Protein AF-A0A8T2R765-F1 (afdb_monomer_lite)

Secondary structure (DSSP, 8-state):
-EE--B-TTS-BSSTT-EE--TT--HHHHHHHHHHH-TTS-GGG----PPPPTT--

pLDDT: mean 87.01, std 10.28, range [44.22, 94.0]

Organism: Ceratopteris richardii (NCBI:txid49495)

Radius of gyration: 11.74 Å; chains: 1; bounding box: 21×32×23 Å

Sequence (56 aa):
MLVTVTSRNGKEVVKGGIQLSENATVKDLKASIHKRTGKLYPERQRLSLPLVSGQT

Foldseek 3Di:
DFAFDADPVRHTLDPRGDDDDPPDDLQNVLVSSCVRPVVRHSVNDDDDDDDDPPDD

InterPro domains:
  IPR029071 Ubiquitin-like domain superfamily [SSF54236] (1-46)

Structure (mmCIF, N/CA/C/O backbone):
data_AF-A0A8T2R765-F1
#
_entry.id   AF-A0A8T2R765-F1
#
loop_
_atom_site.group_PDB
_atom_site.id
_atom_site.type_symbol
_atom_site.label_atom_id
_atom_site.label_alt_id
_atom_site.label_comp_id
_atom_site.label_asym_id
_atom_site.label_entity_id
_atom_site.label_seq_id
_atom_site.pdbx_PDB_ins_code
_atom_site.Cartn_x
_atom_site.Cartn_y
_atom_site.Cartn_z
_atom_site.occupancy
_atom_site.B_iso_or_equiv
_atom_site.auth_seq_id
_atom_site.auth_comp_id
_atom_site.auth_asym_id
_atom_site.auth_atom_id
_atom_site.pdbx_PDB_model_num
ATOM 1 N N . MET A 1 1 ? -2.583 6.377 13.771 1.00 90.25 1 MET A N 1
ATOM 2 C CA . MET A 1 1 ? -2.473 4.905 13.694 1.00 90.25 1 MET A CA 1
ATOM 3 C C . MET A 1 1 ? -1.310 4.487 12.792 1.00 90.25 1 MET A C 1
ATOM 5 O O . MET A 1 1 ? -1.132 5.079 11.731 1.00 90.25 1 MET A O 1
ATOM 9 N N . LEU A 1 2 ? -0.513 3.492 13.202 1.00 90.19 2 LEU A N 1
ATOM 10 C CA . LEU A 1 2 ? 0.537 2.890 12.368 1.00 90.19 2 LEU A CA 1
ATOM 11 C C . LEU A 1 2 ? -0.025 1.661 11.642 1.00 90.19 2 LEU A C 1
ATOM 13 O O . LEU A 1 2 ? -0.528 0.747 12.289 1.00 90.19 2 LEU A O 1
ATOM 17 N N . VAL A 1 3 ? 0.055 1.644 10.312 1.00 89.81 3 VAL A N 1
ATOM 18 C CA . VAL A 1 3 ? -0.467 0.557 9.474 1.00 89.81 3 VAL A CA 1
ATOM 19 C C . VAL A 1 3 ? 0.681 -0.124 8.743 1.00 89.81 3 VAL A C 1
ATOM 21 O O . VAL A 1 3 ? 1.378 0.497 7.937 1.00 89.81 3 VAL A O 1
ATOM 24 N N . THR A 1 4 ? 0.863 -1.418 8.986 1.00 91.06 4 THR A N 1
ATOM 25 C CA . THR A 1 4 ? 1.852 -2.229 8.270 1.00 91.06 4 THR A CA 1
ATOM 26 C C . THR A 1 4 ? 1.245 -2.756 6.977 1.00 91.06 4 THR A C 1
ATOM 28 O O . THR A 1 4 ? 0.171 -3.352 6.982 1.00 91.06 4 THR A O 1
ATOM 31 N N . VAL A 1 5 ? 1.936 -2.540 5.857 1.00 90.12 5 VAL A N 1
ATOM 32 C CA . VAL A 1 5 ? 1.493 -3.004 4.537 1.00 90.12 5 VAL A CA 1
ATOM 33 C C . VAL A 1 5 ? 2.456 -4.072 4.045 1.00 90.12 5 VAL A C 1
ATOM 35 O O . VAL A 1 5 ? 3.618 -3.790 3.739 1.00 90.12 5 VAL A O 1
ATOM 38 N N . THR A 1 6 ? 1.957 -5.297 3.944 1.00 90.69 6 THR A N 1
ATOM 39 C CA . THR A 1 6 ? 2.679 -6.439 3.387 1.00 90.69 6 THR A CA 1
ATOM 40 C C . THR A 1 6 ? 2.146 -6.780 2.001 1.00 90.69 6 THR A C 1
ATOM 42 O O . THR A 1 6 ? 0.982 -6.566 1.665 1.00 90.69 6 THR A O 1
ATOM 45 N N . SER A 1 7 ? 3.036 -7.275 1.152 1.00 88.56 7 SER A N 1
ATOM 46 C CA . SER A 1 7 ? 2.686 -7.841 -0.141 1.00 88.56 7 SER A CA 1
ATOM 47 C C . SER A 1 7 ? 2.143 -9.255 0.053 1.00 88.56 7 SER A C 1
ATOM 49 O O . SER A 1 7 ? 2.349 -9.883 1.091 1.00 88.56 7 SER A O 1
ATOM 51 N N . ARG A 1 8 ? 1.506 -9.807 -0.983 1.00 86.62 8 ARG A N 1
ATOM 52 C CA . ARG A 1 8 ? 0.977 -11.182 -0.979 1.00 86.62 8 ARG A CA 1
ATOM 53 C C . ARG A 1 8 ? 2.037 -12.237 -0.632 1.00 86.62 8 ARG A C 1
ATOM 55 O O . ARG A 1 8 ? 1.701 -13.288 -0.111 1.00 86.62 8 ARG A O 1
ATOM 62 N N . ASN A 1 9 ? 3.308 -11.962 -0.918 1.00 83.56 9 ASN A N 1
ATOM 63 C CA . ASN A 1 9 ? 4.435 -12.841 -0.596 1.00 83.56 9 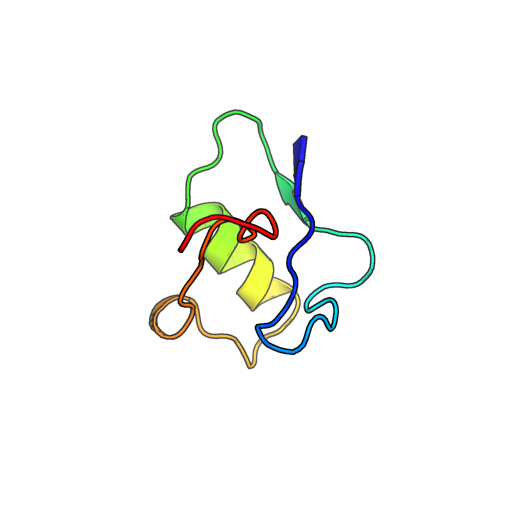ASN A CA 1
ATOM 64 C C . ASN A 1 9 ? 5.032 -12.599 0.805 1.00 83.56 9 ASN A C 1
ATOM 66 O O . ASN A 1 9 ? 6.148 -13.037 1.068 1.00 83.56 9 ASN A O 1
ATOM 70 N N . GLY A 1 10 ? 4.346 -11.846 1.669 1.00 83.25 10 GLY A N 1
ATOM 71 C CA . GLY A 1 10 ? 4.778 -11.556 3.036 1.00 83.25 10 GLY A CA 1
ATOM 72 C C . GLY A 1 10 ? 5.855 -10.476 3.160 1.00 83.25 10 GLY A C 1
ATOM 73 O O . GLY A 1 10 ? 6.201 -10.097 4.274 1.00 83.25 10 GLY A O 1
ATOM 74 N N . LYS A 1 11 ? 6.377 -9.933 2.051 1.00 87.56 11 LYS A N 1
ATOM 75 C CA . LYS A 1 11 ? 7.373 -8.853 2.107 1.00 87.56 11 LYS A CA 1
ATOM 76 C C . LYS A 1 11 ? 6.714 -7.526 2.455 1.00 87.56 11 LYS A C 1
ATOM 78 O O . LYS A 1 11 ? 5.715 -7.157 1.839 1.00 87.56 11 LYS A O 1
ATOM 83 N N . GLU A 1 12 ? 7.304 -6.776 3.377 1.00 89.31 12 GLU A N 1
ATOM 84 C CA . GLU A 1 12 ? 6.879 -5.404 3.645 1.00 89.31 12 GLU A CA 1
ATOM 85 C C . GLU A 1 12 ? 7.043 -4.536 2.395 1.00 89.31 12 GLU A C 1
ATOM 87 O O . GLU A 1 12 ? 8.122 -4.445 1.806 1.00 89.31 12 GLU A O 1
ATOM 92 N N . VAL A 1 13 ? 5.951 -3.889 1.993 1.00 86.88 13 VAL A N 1
ATOM 93 C CA . VAL A 1 13 ? 5.936 -2.965 0.853 1.00 86.88 13 VAL A CA 1
ATOM 94 C C . VAL A 1 13 ? 6.580 -1.641 1.241 1.00 86.88 13 VAL A C 1
ATOM 96 O O . VAL A 1 13 ? 7.251 -0.997 0.438 1.00 86.88 13 VAL A O 1
ATOM 99 N N . VAL A 1 14 ? 6.378 -1.238 2.493 1.00 87.50 14 VAL A N 1
ATOM 100 C CA . VAL A 1 14 ? 6.856 0.022 3.039 1.00 87.50 14 VAL A CA 1
ATOM 101 C C . VAL A 1 14 ? 7.518 -0.261 4.378 1.00 87.50 14 VAL A C 1
ATOM 103 O O . VAL A 1 14 ? 6.828 -0.513 5.364 1.00 87.50 14 VAL A O 1
ATOM 106 N N . LYS A 1 15 ? 8.855 -0.210 4.402 1.00 85.75 15 LYS A N 1
ATOM 107 C CA . LYS A 1 15 ? 9.642 -0.435 5.620 1.00 85.75 15 LYS A CA 1
ATOM 108 C C . LYS A 1 15 ? 9.205 0.535 6.718 1.00 85.75 15 LYS A C 1
ATOM 110 O O . LYS A 1 15 ? 9.204 1.746 6.496 1.00 85.75 15 LYS A O 1
ATOM 115 N N . GLY A 1 16 ? 8.845 -0.007 7.880 1.00 85.38 16 GLY A N 1
ATOM 116 C CA . GLY A 1 16 ? 8.448 0.781 9.049 1.00 85.38 16 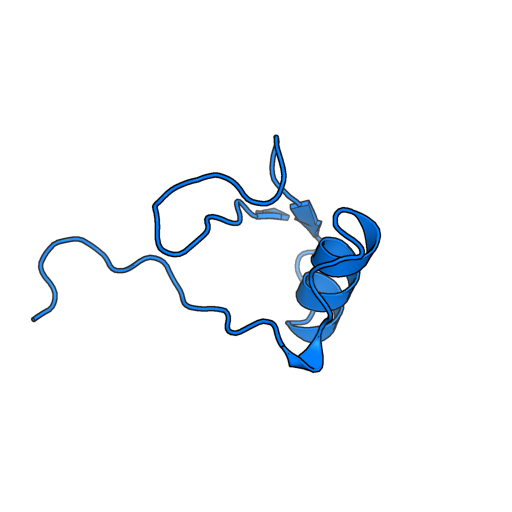GLY A CA 1
ATOM 117 C C . GLY A 1 16 ? 6.989 1.245 9.053 1.00 85.38 16 GLY A C 1
ATOM 118 O O . GLY A 1 16 ? 6.628 2.052 9.902 1.00 85.38 16 GLY A O 1
ATOM 119 N N . GLY A 1 17 ? 6.14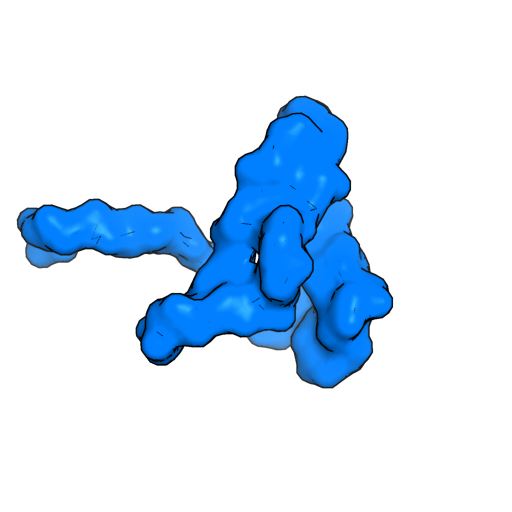8 0.747 8.137 1.00 88.25 17 GLY A N 1
ATOM 120 C CA . GLY A 1 17 ? 4.705 1.009 8.140 1.00 88.25 17 GLY A CA 1
ATOM 121 C C . GLY A 1 17 ? 4.323 2.454 7.798 1.00 88.25 17 GLY A C 1
ATOM 122 O O . GLY A 1 17 ? 5.153 3.359 7.751 1.00 88.25 17 GLY A O 1
ATOM 123 N N . ILE A 1 18 ? 3.050 2.690 7.491 1.00 91.31 18 ILE A N 1
ATOM 124 C CA . ILE A 1 18 ? 2.507 4.000 7.109 1.00 91.31 18 ILE A CA 1
ATOM 125 C C . ILE A 1 18 ? 1.772 4.598 8.301 1.00 91.31 18 ILE A C 1
ATOM 127 O O . ILE A 1 18 ? 0.873 3.978 8.865 1.00 91.31 18 ILE A O 1
ATOM 131 N N . GLN A 1 19 ? 2.139 5.824 8.663 1.00 91.69 19 GLN A N 1
ATOM 132 C CA . GLN A 1 19 ? 1.441 6.578 9.692 1.00 91.69 19 GLN A CA 1
ATOM 133 C C . GLN A 1 19 ? 0.250 7.304 9.068 1.00 91.69 19 GLN A C 1
ATOM 135 O O . GLN A 1 19 ? 0.418 8.126 8.168 1.00 91.69 19 GLN A O 1
ATOM 140 N N . LEU A 1 20 ? -0.947 6.964 9.535 1.00 90.88 20 LEU A N 1
ATOM 141 C CA . LEU A 1 20 ? -2.220 7.515 9.081 1.00 90.88 20 LEU A CA 1
ATOM 142 C C . LEU A 1 20 ? -2.968 8.156 10.249 1.00 90.88 20 LEU A C 1
ATOM 144 O O . LEU A 1 20 ? -2.805 7.754 11.405 1.00 90.88 20 LEU A O 1
ATOM 148 N N . SER A 1 21 ? -3.793 9.153 9.937 1.00 91.25 21 SER A N 1
ATOM 149 C CA . SER A 1 21 ? -4.780 9.677 10.884 1.00 91.25 21 SER A CA 1
ATOM 150 C C . SER A 1 21 ? -5.865 8.627 11.142 1.00 91.25 21 SER A C 1
ATOM 152 O O . SER A 1 21 ? -6.105 7.770 10.295 1.00 91.25 21 SER A O 1
ATOM 154 N N . GLU A 1 22 ? -6.524 8.680 12.295 1.00 87.94 22 GLU A N 1
ATOM 155 C CA . GLU A 1 22 ? -7.583 7.724 12.663 1.00 87.94 22 GLU A CA 1
ATOM 156 C C . GLU A 1 22 ? -8.807 7.823 11.742 1.00 87.94 22 GLU A C 1
ATOM 158 O O . GLU A 1 22 ? -9.457 6.821 11.470 1.00 87.94 22 GLU A O 1
ATOM 163 N N . ASN A 1 23 ? -9.044 9.006 11.171 1.00 90.62 23 ASN A N 1
ATOM 164 C CA . ASN A 1 23 ? -10.121 9.262 10.210 1.00 90.62 23 ASN A CA 1
ATOM 165 C C . ASN A 1 23 ? -9.663 9.157 8.745 1.00 90.62 23 ASN A C 1
ATOM 167 O O . ASN A 1 23 ? -10.352 9.634 7.843 1.00 90.62 23 ASN A O 1
ATOM 171 N N . ALA A 1 24 ? -8.473 8.608 8.488 1.00 91.38 24 ALA A N 1
ATOM 172 C CA . ALA A 1 24 ? -7.962 8.490 7.129 1.00 91.38 24 ALA A CA 1
ATOM 173 C C . ALA A 1 24 ? -8.750 7.445 6.331 1.00 91.38 24 ALA A C 1
ATOM 175 O O . ALA A 1 24 ? -9.085 6.369 6.828 1.00 91.38 24 ALA A O 1
ATOM 176 N N . THR A 1 25 ? -9.010 7.742 5.061 1.00 92.81 25 THR A N 1
ATOM 177 C CA . THR A 1 25 ? -9.756 6.835 4.189 1.00 92.81 25 THR A CA 1
ATOM 178 C C . THR A 1 25 ? -8.829 5.842 3.489 1.00 92.81 25 THR A C 1
ATOM 180 O O . THR A 1 25 ? -7.609 6.010 3.410 1.00 92.81 25 THR A O 1
ATOM 183 N N . VAL A 1 26 ? -9.417 4.815 2.868 1.00 91.56 26 VAL A N 1
ATOM 184 C CA . VAL A 1 26 ? -8.677 3.882 2.000 1.00 91.56 26 VAL A CA 1
ATOM 185 C C . VAL A 1 26 ? -7.978 4.620 0.846 1.00 91.56 26 VAL A C 1
ATOM 187 O O . VAL A 1 26 ? -6.912 4.198 0.398 1.00 91.56 26 VAL A O 1
ATOM 190 N N . LYS A 1 27 ? -8.539 5.743 0.376 1.00 93.19 27 LYS A N 1
ATOM 191 C CA . LYS A 1 27 ? -7.928 6.573 -0.670 1.00 93.19 27 LYS A CA 1
ATOM 192 C C . LYS A 1 27 ? -6.622 7.205 -0.184 1.00 93.19 27 LYS A C 1
ATOM 194 O O . LYS A 1 27 ? -5.635 7.171 -0.918 1.00 93.19 27 LYS A O 1
ATOM 199 N N . ASP A 1 28 ? -6.604 7.704 1.050 1.00 92.50 28 ASP A N 1
ATOM 200 C CA . ASP A 1 28 ? -5.412 8.287 1.673 1.00 92.50 28 ASP A CA 1
ATOM 201 C C . ASP A 1 28 ? -4.320 7.235 1.855 1.00 92.50 28 ASP A C 1
ATOM 203 O O . ASP A 1 28 ? -3.183 7.459 1.449 1.00 92.50 28 ASP A O 1
ATOM 207 N N . LEU A 1 29 ? -4.673 6.040 2.345 1.00 92.31 29 LEU A N 1
ATOM 208 C CA . LEU A 1 29 ? -3.734 4.919 2.455 1.00 92.31 29 LEU A CA 1
ATOM 209 C C . LEU A 1 29 ? -3.109 4.573 1.095 1.00 92.31 29 LEU A C 1
ATOM 211 O O . LEU A 1 29 ? -1.885 4.468 0.981 1.00 92.31 29 LEU A O 1
ATOM 215 N N . LYS A 1 30 ? -3.928 4.446 0.044 1.00 93.75 30 LYS A N 1
ATOM 216 C CA . LYS A 1 30 ? -3.434 4.152 -1.309 1.00 93.75 30 LYS A CA 1
ATOM 217 C C . LYS A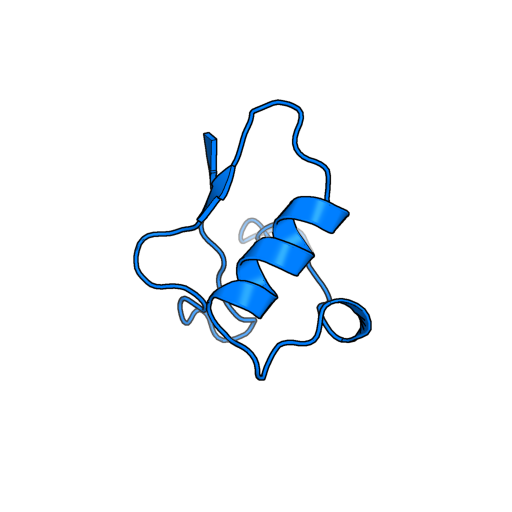 1 30 ? -2.504 5.244 -1.841 1.00 93.75 30 LYS A C 1
ATOM 219 O O . LYS A 1 30 ? -1.475 4.935 -2.452 1.00 93.75 30 LYS A O 1
ATOM 224 N N . ALA A 1 31 ? -2.837 6.509 -1.592 1.00 93.44 31 ALA A N 1
ATOM 225 C CA . ALA A 1 31 ? -2.004 7.648 -1.959 1.00 93.44 31 ALA A CA 1
ATOM 226 C C . ALA A 1 31 ? -0.676 7.656 -1.183 1.00 93.44 31 ALA A C 1
ATOM 228 O O . ALA A 1 31 ? 0.379 7.868 -1.781 1.00 93.44 31 ALA A O 1
ATOM 229 N N . SER A 1 32 ? -0.692 7.355 0.118 1.00 92.75 32 SER A N 1
ATOM 230 C CA . SER A 1 32 ? 0.513 7.241 0.945 1.00 92.75 32 SER A CA 1
ATOM 231 C C . SER A 1 32 ? 1.435 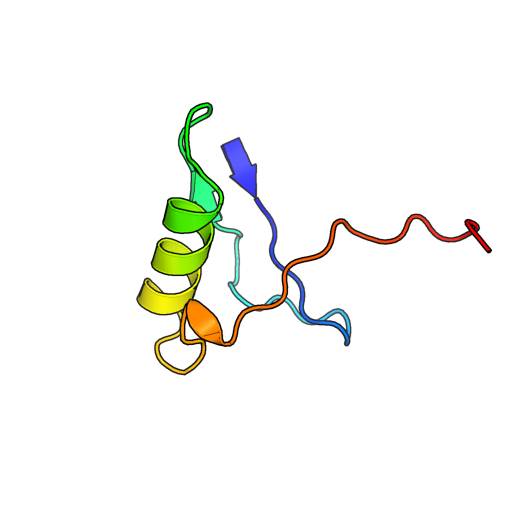6.106 0.489 1.00 92.75 32 SER A C 1
ATOM 233 O O . SER A 1 32 ? 2.653 6.293 0.455 1.00 92.75 32 SER A O 1
ATOM 235 N N . ILE A 1 33 ? 0.877 4.955 0.088 1.00 92.44 33 ILE A N 1
ATOM 236 C CA . ILE A 1 33 ? 1.645 3.844 -0.499 1.00 92.44 33 ILE A CA 1
ATOM 237 C C . ILE A 1 33 ? 2.326 4.303 -1.791 1.00 92.44 33 ILE A C 1
ATOM 239 O O . ILE A 1 33 ? 3.535 4.126 -1.935 1.00 92.44 33 ILE A O 1
ATOM 243 N N . HIS A 1 34 ? 1.581 4.939 -2.699 1.00 94.00 34 HIS A N 1
ATOM 244 C CA . HIS A 1 34 ? 2.118 5.433 -3.968 1.00 94.00 34 HIS A CA 1
ATOM 245 C C . HIS A 1 34 ? 3.192 6.512 -3.764 1.00 94.00 34 HIS A C 1
ATOM 247 O O . HIS A 1 34 ? 4.228 6.484 -4.421 1.00 94.00 34 HIS A O 1
ATOM 253 N N . LYS A 1 35 ? 2.998 7.421 -2.798 1.00 92.50 35 LYS A N 1
ATOM 254 C CA . LYS A 1 35 ? 3.976 8.466 -2.453 1.00 92.50 35 LYS A CA 1
ATOM 255 C C . LYS A 1 35 ? 5.321 7.880 -2.014 1.00 92.50 35 LYS A C 1
ATOM 257 O O . LYS A 1 35 ? 6.358 8.465 -2.306 1.00 92.50 35 LYS A O 1
ATOM 262 N N . ARG A 1 36 ? 5.316 6.740 -1.316 1.00 90.12 36 ARG A N 1
ATOM 263 C CA . ARG A 1 36 ? 6.546 6.048 -0.893 1.00 90.12 36 ARG A CA 1
ATOM 264 C C . ARG A 1 36 ? 7.095 5.101 -1.953 1.00 90.12 36 ARG A C 1
ATOM 266 O O . ARG A 1 36 ? 8.305 4.961 -2.077 1.00 90.12 36 ARG A O 1
ATOM 273 N N . THR A 1 37 ? 6.215 4.459 -2.714 1.00 89.81 37 THR A N 1
ATOM 274 C CA . THR A 1 37 ? 6.568 3.515 -3.774 1.00 89.81 37 THR A CA 1
ATOM 275 C C . THR A 1 37 ? 5.835 3.902 -5.053 1.00 89.81 37 THR A C 1
ATOM 277 O O . THR A 1 37 ? 4.762 3.376 -5.342 1.00 89.81 37 THR A O 1
ATOM 280 N N . GLY A 1 38 ? 6.432 4.786 -5.857 1.00 89.50 38 GLY A N 1
ATOM 281 C CA . GLY A 1 38 ? 5.797 5.331 -7.070 1.00 89.50 38 GLY A CA 1
ATOM 282 C C . GLY A 1 38 ? 5.390 4.286 -8.118 1.00 89.50 38 GLY A C 1
ATOM 283 O O . GLY A 1 38 ? 4.545 4.543 -8.962 1.00 89.50 38 GLY A O 1
ATOM 284 N N . LYS A 1 39 ? 5.930 3.063 -8.046 1.00 91.06 39 LYS A N 1
ATOM 285 C CA . LYS A 1 39 ? 5.519 1.947 -8.916 1.00 91.06 39 LYS A CA 1
ATOM 286 C C . LYS A 1 39 ? 4.137 1.379 -8.560 1.00 91.06 39 LYS A C 1
ATOM 288 O O . LYS A 1 39 ? 3.534 0.674 -9.368 1.00 91.06 39 LYS A O 1
ATOM 293 N N . LEU A 1 40 ? 3.640 1.645 -7.352 1.00 90.44 40 LEU A N 1
ATOM 294 C CA . LEU A 1 40 ? 2.377 1.120 -6.839 1.00 90.44 40 LEU A CA 1
ATOM 295 C C . LEU A 1 40 ? 1.266 2.147 -7.021 1.00 90.44 40 LEU A C 1
ATOM 297 O O . LEU A 1 40 ? 0.860 2.819 -6.077 1.00 90.44 40 LEU A O 1
ATOM 301 N N . TYR A 1 41 ? 0.766 2.268 -8.246 1.00 93.94 41 TYR A N 1
ATOM 302 C CA . TYR A 1 41 ? -0.327 3.186 -8.568 1.00 93.94 41 TYR A CA 1
ATOM 303 C C . TYR A 1 41 ? -1.607 2.860 -7.778 1.00 93.94 41 TYR A C 1
ATOM 305 O O . TYR A 1 41 ? -1.990 1.688 -7.737 1.00 93.94 41 TYR A O 1
ATOM 313 N N . PRO A 1 42 ? -2.307 3.857 -7.197 1.00 93.69 42 PRO A N 1
ATOM 314 C CA . PRO A 1 42 ? -3.484 3.651 -6.340 1.00 93.69 42 PRO A CA 1
ATOM 315 C C . PRO A 1 42 ? -4.579 2.761 -6.945 1.00 93.69 42 PRO A C 1
ATOM 317 O O . PRO A 1 42 ? -5.173 1.930 -6.254 1.00 93.69 42 PRO A O 1
ATOM 320 N N . GLU A 1 43 ? -4.826 2.904 -8.246 1.00 93.94 43 GLU A N 1
ATOM 321 C CA . GLU A 1 43 ? -5.847 2.148 -8.983 1.00 93.94 43 GLU A CA 1
ATOM 322 C C . GLU A 1 43 ? -5.486 0.665 -9.131 1.00 93.94 43 GLU A C 1
ATOM 324 O O . GLU A 1 43 ? -6.359 -0.197 -9.167 1.00 93.94 43 GLU A O 1
ATOM 329 N N . ARG A 1 44 ? -4.186 0.347 -9.134 1.00 93.56 44 ARG A N 1
ATOM 330 C CA . ARG A 1 44 ? -3.658 -1.021 -9.254 1.00 93.56 44 ARG A CA 1
ATOM 331 C C . ARG A 1 44 ? -3.434 -1.692 -7.897 1.00 93.56 44 ARG A C 1
ATOM 333 O O . ARG A 1 44 ? -3.086 -2.871 -7.844 1.00 93.56 44 ARG A O 1
ATOM 340 N N . GLN A 1 45 ? -3.624 -0.964 -6.796 1.00 92.50 45 GLN A N 1
ATOM 341 C CA . GLN A 1 45 ? -3.495 -1.501 -5.445 1.00 92.50 45 GLN A CA 1
ATOM 342 C C . GLN A 1 45 ? -4.772 -2.246 -5.033 1.00 92.50 45 GLN A C 1
ATOM 344 O O . GLN A 1 45 ? -5.836 -1.647 -4.838 1.00 92.50 45 GLN A O 1
ATOM 349 N N . ARG A 1 46 ? -4.642 -3.563 -4.846 1.00 92.38 46 ARG A N 1
ATOM 350 C CA . ARG A 1 46 ? -5.662 -4.431 -4.243 1.00 92.38 46 ARG A CA 1
ATOM 351 C C . ARG A 1 46 ? -5.258 -4.703 -2.799 1.00 92.38 46 ARG A C 1
ATOM 353 O O . ARG A 1 46 ? -4.327 -5.465 -2.560 1.00 92.38 46 ARG A O 1
ATOM 360 N N . LEU A 1 47 ? -5.927 -4.029 -1.870 1.00 90.88 47 LEU A N 1
ATOM 361 C CA . LEU A 1 47 ? -5.686 -4.163 -0.437 1.00 90.88 47 LEU A CA 1
ATOM 362 C C . LEU A 1 47 ? -6.628 -5.225 0.130 1.00 90.88 47 LEU A C 1
ATOM 364 O O . LEU A 1 47 ? -7.809 -5.247 -0.208 1.00 90.88 47 LEU A O 1
ATOM 368 N N . SER A 1 48 ? -6.098 -6.084 0.988 1.00 90.12 48 SER A N 1
ATOM 369 C CA . SER A 1 48 ? -6.858 -7.061 1.761 1.00 90.12 48 SER A CA 1
ATOM 370 C C . SER A 1 48 ? -6.394 -6.999 3.205 1.00 90.12 48 SER A C 1
ATOM 372 O O . SER A 1 48 ? -5.223 -6.722 3.470 1.00 90.12 48 SER A O 1
ATOM 374 N N . LEU A 1 49 ? -7.303 -7.273 4.134 1.00 87.50 49 LEU A N 1
ATOM 375 C CA . LEU A 1 49 ? -6.916 -7.496 5.519 1.00 87.50 49 LEU A CA 1
ATOM 376 C C . LEU A 1 49 ? -6.077 -8.783 5.604 1.00 87.50 49 LEU A C 1
ATOM 378 O O . LEU A 1 49 ? -6.255 -9.675 4.765 1.00 87.50 49 LEU A O 1
ATOM 382 N N . PRO A 1 50 ? -5.126 -8.871 6.550 1.00 82.31 50 PRO A N 1
ATOM 383 C CA . PRO A 1 50 ? -4.331 -10.076 6.720 1.00 82.31 50 PRO A CA 1
ATOM 384 C C . PRO A 1 50 ? -5.264 -11.258 6.977 1.00 82.31 50 PRO A C 1
ATOM 386 O O . PRO A 1 50 ? -6.119 -11.208 7.860 1.00 82.31 50 PRO A O 1
ATOM 389 N N . LEU A 1 51 ? -5.105 -12.310 6.175 1.00 73.25 51 LEU A N 1
ATOM 390 C CA . LEU A 1 51 ? -5.811 -13.560 6.399 1.00 73.25 51 LEU A CA 1
ATOM 391 C C . LEU A 1 51 ? -5.283 -14.145 7.70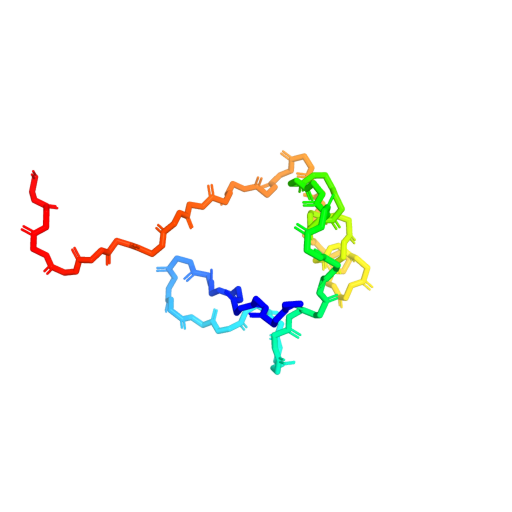5 1.00 73.25 51 LEU A C 1
ATOM 393 O O . LEU A 1 51 ? -4.091 -14.431 7.830 1.00 73.25 51 LEU A O 1
ATOM 397 N N . VAL A 1 52 ? -6.165 -14.277 8.689 1.00 69.94 52 VAL A N 1
ATOM 398 C CA . VAL A 1 52 ? -5.853 -14.998 9.918 1.00 69.94 52 VAL A CA 1
ATOM 399 C C . VAL A 1 52 ? -5.713 -16.465 9.523 1.00 69.94 52 VAL A C 1
ATOM 401 O O . VAL A 1 52 ? -6.640 -17.036 8.947 1.00 69.94 52 VAL A O 1
ATOM 404 N N . SER A 1 53 ? -4.542 -17.056 9.758 1.00 58.44 53 SER A N 1
ATOM 405 C CA . SER A 1 53 ? -4.278 -18.466 9.468 1.00 58.44 53 SER A CA 1
ATOM 406 C C . SER A 1 53 ? -5.392 -19.335 10.065 1.00 58.44 53 SER A C 1
ATOM 408 O O . SER A 1 53 ? -5.524 -19.392 11.284 1.00 58.44 53 SER A O 1
ATOM 410 N N . GLY A 1 54 ? -6.205 -19.978 9.219 1.00 61.00 54 GLY A N 1
ATOM 411 C CA . GLY A 1 54 ? -7.262 -20.902 9.652 1.00 61.00 54 GLY A CA 1
ATOM 412 C C . GLY A 1 54 ? -8.692 -20.591 9.197 1.00 61.00 54 GLY A C 1
ATOM 413 O O . GLY A 1 54 ? -9.565 -21.415 9.444 1.00 61.00 54 GLY A O 1
ATOM 414 N N . GLN A 1 55 ? -8.968 -19.475 8.514 1.00 52.69 55 GLN A N 1
ATOM 415 C CA . GLN A 1 55 ? -10.264 -19.309 7.834 1.00 52.69 55 GLN A CA 1
ATOM 416 C C . GLN A 1 55 ? -10.188 -19.915 6.430 1.00 52.69 55 GLN A C 1
ATOM 418 O O . GLN A 1 55 ? -9.501 -19.386 5.554 1.00 52.69 55 GLN A O 1
ATOM 423 N N . THR A 1 56 ? -10.834 -21.075 6.287 1.00 44.22 56 THR A N 1
ATOM 424 C CA . THR A 1 56 ? -11.091 -21.776 5.017 1.00 44.22 56 THR A CA 1
ATOM 425 C C . THR A 1 56 ? -12.401 -21.287 4.425 1.00 44.22 56 THR A C 1
ATOM 427 O O . THR A 1 56 ? -13.298 -20.947 5.230 1.00 44.22 56 THR A O 1
#